Protein AF-A0A2C8YND9-F1 (afdb_monomer)

Foldseek 3Di:
DDQLVVLLVLLVVLLVVLVVLVVVCVPDDWDWQFAWAPPPPTDTDDIDGPSVLSSVLSNLSSVLSNVCSVPVDPVSVLVNQLQSQLVVQLVVCSVVVPRYPVVSVVSSVVSSVVSVVVVVCVVVVNDDPVD

InterPro domains:
  IPR041113 Heliorhodopsin [PF18761] (74-122)

Sequence (131 aa):
MTSRVIPAIAAATLAIEAVVVGVTVANARPLLLPVTVDLDDGITLATVNLGVAAIVLLAFSALCRGVSALWPAQVIRWIEWSQVSAVTVFLIAQLNGIRDLAALVVLYSLTAAARLFLLLHDRSGGRWPFA

Nearest PDB structures (foldseek):
  6uh3-assembly1_B  TM=8.318E-01  e=4.516E-05  Actinomycetes bacterium
  7clj-assembly1_A-2  TM=8.610E-01  e=2.227E-04  Thermoplasmatales archaeon SG8-52-1
  6is6-assembly1_A  TM=8.653E-01  e=2.506E-04  Thermoplasmatales archaeon SG8-52-1

Radius of gyration: 17.83 Å; Cα contacts (8 Å, |Δi|>4): 146; chains: 1; bounding box: 50×25×54 Å

Secondary structure (DSSP, 8-state):
--TTHHHHHHHHHHHHHHHHHHHHHHTSPP-EEEEEE-SSS-EEEEEEEHHHHHHHHHHHHHHHHHHHHHS--HHHHHHHHHHHHHHHHHHHHHHTT--BHHHHHHHHHHHHHHHHHHHHHHHTTT--TT-

Organism: NCBI:txid386302

Structure (mmCIF, N/CA/C/O backbone):
data_AF-A0A2C8YND9-F1
#
_entry.id   AF-A0A2C8YND9-F1
#
loop_
_atom_site.group_PDB
_atom_site.id
_atom_site.type_symbol
_atom_site.label_atom_id
_atom_site.label_alt_id
_atom_site.label_comp_id
_atom_site.label_asym_id
_atom_site.label_entity_id
_atom_site.label_seq_id
_atom_site.pdbx_PDB_ins_code
_atom_site.Cartn_x
_atom_site.Cartn_y
_atom_site.Cartn_z
_atom_site.occupancy
_atom_site.B_iso_or_equiv
_atom_site.auth_seq_id
_atom_site.auth_comp_id
_atom_site.auth_asym_id
_atom_site.auth_atom_id
_atom_site.pdbx_PDB_model_num
ATOM 1 N N . MET A 1 1 ? 16.434 -7.583 -25.634 1.00 46.78 1 MET A N 1
ATOM 2 C CA . MET A 1 1 ? 15.274 -6.679 -25.815 1.00 46.78 1 MET A CA 1
ATOM 3 C C . MET A 1 1 ? 14.446 -6.497 -24.525 1.00 46.78 1 MET A C 1
ATOM 5 O O . MET A 1 1 ? 13.320 -6.032 -24.605 1.00 46.78 1 MET A O 1
ATOM 9 N N . THR A 1 2 ? 14.955 -6.815 -23.321 1.00 56.66 2 THR A N 1
ATOM 10 C CA . THR A 1 2 ? 14.049 -7.360 -22.279 1.00 56.66 2 THR A CA 1
ATOM 11 C C . THR A 1 2 ? 14.147 -6.772 -20.863 1.00 56.66 2 THR A C 1
ATOM 13 O O . THR A 1 2 ? 13.394 -7.213 -20.005 1.00 56.66 2 THR A O 1
ATOM 16 N N . SER A 1 3 ? 14.999 -5.778 -20.570 1.00 68.25 3 SER A N 1
ATOM 17 C CA . SER A 1 3 ? 15.087 -5.236 -19.193 1.00 68.25 3 SER A CA 1
ATOM 18 C C . SER A 1 3 ? 14.040 -4.161 -18.870 1.00 68.25 3 SER A C 1
ATOM 20 O O . SER A 1 3 ? 13.587 -4.076 -17.733 1.00 68.25 3 SER A O 1
ATOM 22 N N . ARG A 1 4 ? 13.622 -3.357 -19.859 1.00 78.50 4 ARG A N 1
ATOM 23 C CA . ARG A 1 4 ? 12.689 -2.227 -19.660 1.00 78.50 4 ARG A CA 1
ATOM 24 C C . ARG A 1 4 ? 11.220 -2.564 -19.929 1.00 78.50 4 ARG A C 1
ATOM 26 O O . ARG A 1 4 ? 10.338 -1.875 -19.436 1.00 78.50 4 ARG A O 1
ATOM 33 N N . VAL A 1 5 ? 10.953 -3.631 -20.683 1.00 87.25 5 VAL A N 1
ATOM 34 C CA . VAL A 1 5 ? 9.586 -4.008 -21.087 1.00 87.25 5 VAL A CA 1
ATOM 35 C C . VAL A 1 5 ? 8.781 -4.538 -19.899 1.00 87.25 5 VAL A C 1
ATOM 37 O O . VAL A 1 5 ? 7.640 -4.139 -19.710 1.00 87.25 5 VAL A O 1
ATOM 40 N N . ILE A 1 6 ? 9.385 -5.376 -19.054 1.00 90.06 6 ILE A N 1
ATOM 41 C CA . ILE A 1 6 ? 8.723 -5.943 -17.869 1.00 90.06 6 ILE A CA 1
ATOM 42 C C . ILE A 1 6 ? 8.236 -4.853 -16.896 1.00 90.06 6 ILE A C 1
ATOM 44 O O . ILE A 1 6 ? 7.051 -4.863 -16.561 1.00 90.06 6 ILE A O 1
ATOM 48 N N . PRO A 1 7 ? 9.076 -3.896 -16.443 1.00 90.19 7 PRO A N 1
ATOM 49 C CA . PRO A 1 7 ? 8.599 -2.835 -15.559 1.00 90.19 7 PRO A CA 1
ATOM 50 C C . PRO A 1 7 ? 7.573 -1.921 -16.242 1.00 90.19 7 PRO A C 1
ATOM 52 O O . PRO A 1 7 ? 6.657 -1.463 -15.569 1.00 90.19 7 PRO A O 1
ATOM 55 N N . ALA A 1 8 ? 7.658 -1.712 -17.561 1.00 91.19 8 ALA A N 1
ATOM 56 C CA . ALA A 1 8 ? 6.659 -0.939 -18.298 1.00 91.19 8 ALA A CA 1
ATOM 57 C C . ALA A 1 8 ? 5.287 -1.635 -18.341 1.00 91.19 8 ALA A C 1
ATOM 59 O O . ALA A 1 8 ? 4.273 -0.995 -18.076 1.00 91.19 8 ALA A O 1
ATOM 60 N N . ILE A 1 9 ? 5.250 -2.945 -18.614 1.00 94.56 9 ILE A N 1
ATOM 61 C CA . ILE A 1 9 ? 4.009 -3.732 -18.581 1.00 94.56 9 ILE A CA 1
ATOM 62 C C . ILE A 1 9 ? 3.421 -3.715 -17.169 1.00 94.56 9 ILE A C 1
ATOM 64 O O . ILE A 1 9 ? 2.243 -3.421 -17.010 1.00 94.56 9 ILE A O 1
ATOM 68 N N . ALA A 1 10 ? 4.240 -3.953 -16.140 1.00 93.81 10 ALA A N 1
ATOM 69 C CA . ALA A 1 10 ? 3.780 -3.908 -14.753 1.00 93.81 10 ALA A CA 1
ATOM 70 C C . ALA A 1 10 ? 3.201 -2.532 -14.380 1.00 93.81 10 ALA A C 1
ATOM 72 O O . ALA A 1 10 ? 2.153 -2.464 -13.745 1.00 93.81 10 ALA A O 1
ATOM 73 N N . ALA A 1 11 ? 3.848 -1.441 -14.807 1.00 94.88 11 ALA A N 1
ATOM 74 C CA . ALA A 1 11 ? 3.349 -0.085 -14.595 1.00 94.88 11 ALA A CA 1
ATOM 75 C C . ALA A 1 11 ? 1.983 0.135 -15.259 1.00 94.88 11 ALA A C 1
ATOM 77 O O . ALA A 1 11 ? 1.076 0.670 -14.627 1.00 94.88 11 ALA A O 1
ATOM 78 N N . ALA A 1 12 ? 1.829 -0.309 -16.510 1.00 96.31 12 ALA A N 1
ATOM 79 C CA . ALA A 1 12 ? 0.574 -0.197 -17.244 1.00 96.31 12 ALA A CA 1
ATOM 80 C C . ALA A 1 12 ? -0.547 -1.007 -16.578 1.00 96.31 12 ALA A C 1
ATOM 82 O O . ALA A 1 12 ? -1.635 -0.477 -16.376 1.00 96.31 12 ALA A O 1
ATOM 83 N N . THR A 1 13 ? -0.277 -2.252 -16.176 1.00 97.75 13 THR A N 1
ATOM 84 C CA . THR A 1 13 ? -1.259 -3.096 -15.482 1.00 97.75 13 THR A CA 1
ATOM 85 C C . THR A 1 13 ? -1.713 -2.462 -14.169 1.00 97.75 13 THR A C 1
ATOM 87 O O . THR A 1 13 ? -2.911 -2.313 -13.957 1.00 97.75 13 THR A O 1
ATOM 90 N N . LEU A 1 14 ? -0.780 -2.008 -13.326 1.00 97.06 14 LEU A N 1
ATOM 91 C CA . LEU A 1 14 ? -1.107 -1.360 -12.050 1.00 97.06 14 LEU A CA 1
ATOM 92 C C . LEU A 1 14 ? -1.887 -0.052 -12.244 1.00 97.06 14 LEU A C 1
ATOM 94 O O . LEU A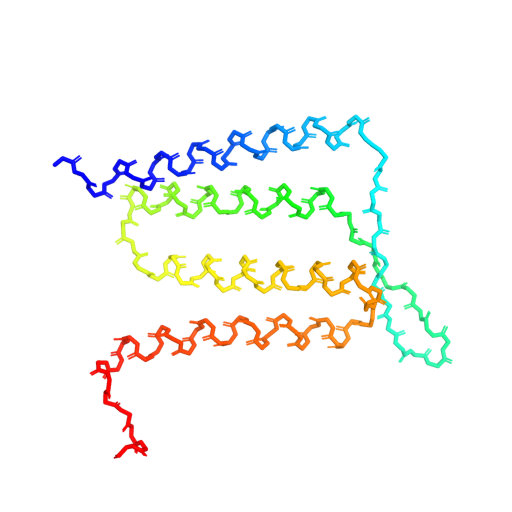 1 14 ? -2.791 0.250 -11.470 1.00 97.06 14 LEU A O 1
ATOM 98 N N . ALA A 1 15 ? -1.569 0.720 -13.288 1.00 96.69 15 ALA A N 1
ATOM 99 C CA . ALA A 1 15 ? -2.324 1.923 -13.629 1.00 96.69 15 ALA A CA 1
ATOM 100 C C . ALA A 1 15 ? -3.760 1.586 -14.064 1.00 96.69 15 ALA A C 1
ATOM 102 O O . ALA A 1 15 ? -4.700 2.259 -13.643 1.00 96.69 15 ALA A O 1
ATOM 103 N N . ILE A 1 16 ? -3.944 0.526 -14.859 1.00 98.06 16 ILE A N 1
ATOM 104 C CA . ILE A 1 16 ? -5.272 0.030 -15.244 1.00 98.06 16 ILE A CA 1
ATOM 105 C C . ILE A 1 16 ? -6.044 -0.430 -14.003 1.00 98.06 16 ILE A C 1
ATOM 107 O O . ILE A 1 16 ? -7.192 -0.029 -13.826 1.00 98.06 16 ILE A O 1
ATOM 111 N N . GLU A 1 17 ? -5.425 -1.205 -13.111 1.00 97.56 17 GLU A N 1
ATOM 112 C CA . GLU A 1 17 ? -6.045 -1.632 -11.851 1.00 97.56 17 GLU A CA 1
ATOM 113 C C . GLU A 1 17 ? -6.440 -0.435 -10.980 1.00 97.56 17 GLU A C 1
ATOM 115 O O . GLU A 1 17 ? -7.556 -0.402 -10.469 1.00 97.56 17 GLU A O 1
ATOM 120 N N . ALA A 1 18 ? -5.585 0.587 -10.863 1.00 97.12 18 ALA A N 1
ATOM 121 C CA . ALA A 1 18 ? -5.902 1.805 -10.117 1.00 97.12 18 ALA A CA 1
ATOM 122 C C . ALA A 1 18 ? -7.147 2.513 -10.676 1.00 97.12 18 ALA A C 1
ATOM 124 O O . ALA A 1 18 ? -7.992 2.971 -9.906 1.00 97.12 18 ALA A O 1
ATOM 125 N N . VAL A 1 19 ? -7.294 2.568 -12.005 1.00 97.25 19 VAL A N 1
ATOM 126 C CA . VAL A 1 19 ? -8.475 3.143 -12.668 1.00 97.25 19 VAL A CA 1
ATOM 127 C C . VAL A 1 19 ? -9.714 2.283 -12.428 1.00 97.25 19 VAL A C 1
ATOM 129 O O . VA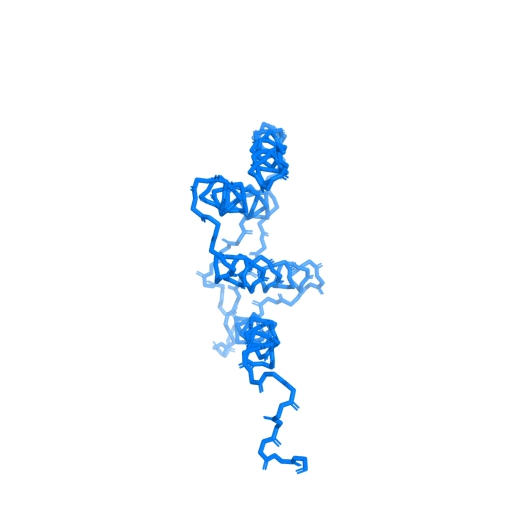L A 1 19 ? -10.752 2.814 -12.041 1.00 97.25 19 VAL A O 1
ATOM 132 N N . VAL A 1 20 ? -9.620 0.963 -12.613 1.00 97.25 20 VAL A N 1
ATOM 133 C CA . VAL A 1 20 ? -10.747 0.037 -12.411 1.00 97.25 20 VAL A CA 1
ATOM 134 C C . VAL A 1 20 ? -11.230 0.075 -10.961 1.00 97.25 20 VAL A C 1
ATOM 136 O O . 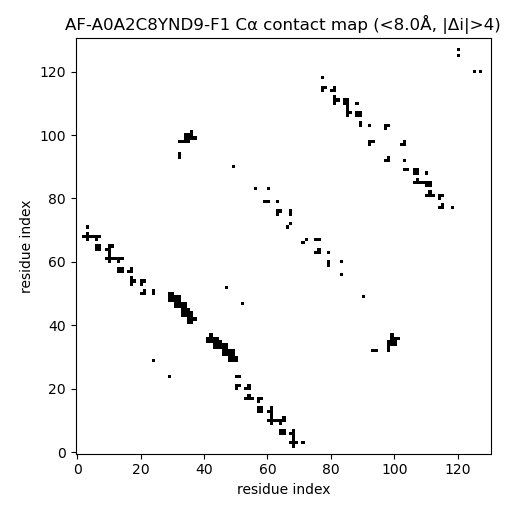VAL A 1 20 ? -12.429 0.217 -10.709 1.00 97.25 20 VAL A O 1
ATOM 139 N N . VAL A 1 21 ? -10.307 0.013 -9.998 1.00 95.44 21 VAL A N 1
ATOM 140 C CA . VAL A 1 21 ? -10.622 0.154 -8.573 1.00 95.44 21 VAL A CA 1
ATOM 141 C C . VAL A 1 21 ? -11.190 1.545 -8.297 1.00 95.44 21 VAL A C 1
ATOM 143 O O . VAL A 1 21 ? -12.191 1.645 -7.599 1.00 95.44 21 VAL A O 1
ATOM 146 N N . GLY A 1 22 ? -10.639 2.603 -8.896 1.00 94.44 22 GLY A N 1
ATOM 147 C CA . GLY A 1 22 ? -11.158 3.969 -8.792 1.00 94.44 22 GLY A CA 1
ATOM 148 C C . GLY A 1 22 ? -12.618 4.100 -9.212 1.00 94.44 22 GLY A C 1
ATOM 149 O O . GLY A 1 22 ? -13.437 4.606 -8.446 1.00 94.44 22 GLY A O 1
ATOM 150 N N . VAL A 1 23 ? -12.968 3.582 -10.391 1.00 96.19 23 VAL A N 1
ATOM 151 C CA . VAL A 1 23 ? -14.352 3.559 -10.889 1.00 96.19 23 VAL A CA 1
ATOM 152 C C . VAL A 1 23 ? -15.247 2.728 -9.970 1.00 96.19 23 VAL A C 1
ATOM 154 O O . VAL A 1 23 ? -16.359 3.145 -9.651 1.00 96.19 23 VAL A O 1
ATOM 157 N N . THR A 1 24 ? -14.764 1.579 -9.501 1.00 94.56 24 THR A N 1
ATOM 158 C CA . THR A 1 24 ? -15.528 0.705 -8.599 1.00 94.56 24 THR A CA 1
ATOM 159 C C . THR A 1 24 ? -15.813 1.399 -7.265 1.00 94.56 24 THR A C 1
ATOM 161 O O . THR A 1 24 ? -16.952 1.421 -6.808 1.00 94.56 24 THR A O 1
ATOM 164 N N . VAL A 1 25 ? -14.798 2.027 -6.667 1.00 93.75 25 VAL A N 1
ATOM 165 C CA . VAL A 1 25 ? -14.898 2.763 -5.399 1.00 93.75 25 VAL A CA 1
ATOM 166 C C . VAL A 1 25 ? -15.809 3.981 -5.536 1.00 93.75 25 VAL A C 1
ATOM 168 O O . VAL A 1 25 ? -16.592 4.240 -4.627 1.00 93.75 25 VAL A O 1
ATOM 171 N N . ALA A 1 26 ? -15.774 4.689 -6.669 1.00 92.38 26 ALA A N 1
ATOM 172 C CA . ALA A 1 26 ? -16.656 5.829 -6.927 1.00 92.38 26 ALA A CA 1
ATOM 173 C C . ALA A 1 26 ? -18.150 5.451 -6.951 1.00 92.38 26 ALA A C 1
ATOM 175 O O . ALA A 1 26 ? -18.998 6.299 -6.686 1.00 92.38 26 ALA A O 1
ATOM 176 N N . ASN A 1 27 ? -18.469 4.186 -7.243 1.00 93.62 27 ASN A N 1
ATOM 177 C CA . ASN A 1 27 ? -19.836 3.660 -7.270 1.00 93.62 27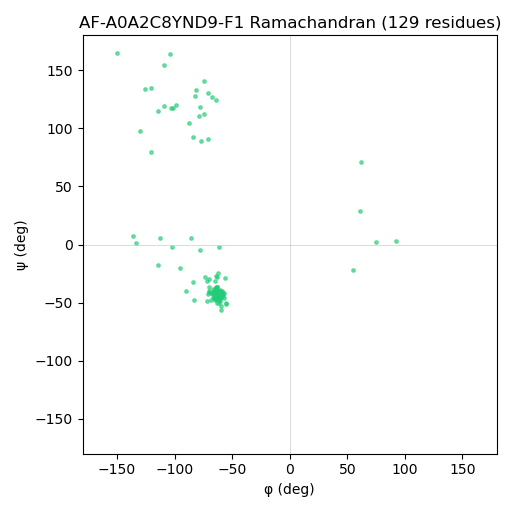 ASN A CA 1
ATOM 178 C C . ASN A 1 27 ? -20.198 2.837 -6.018 1.00 93.62 27 ASN A C 1
ATOM 180 O O . ASN A 1 27 ? -21.328 2.362 -5.896 1.00 93.62 27 ASN A O 1
ATOM 184 N N . ALA A 1 28 ? -19.259 2.647 -5.089 1.00 91.50 28 ALA A N 1
ATOM 185 C CA . ALA A 1 28 ? -19.446 1.843 -3.888 1.00 91.50 28 ALA A CA 1
ATOM 186 C C . ALA A 1 28 ? -19.644 2.713 -2.639 1.00 91.50 28 ALA A C 1
ATOM 188 O O . ALA A 1 28 ? -19.318 3.900 -2.605 1.00 91.50 28 ALA A O 1
ATOM 189 N N . ARG A 1 29 ? -20.153 2.105 -1.560 1.00 92.25 29 ARG A N 1
ATOM 190 C CA . ARG A 1 29 ? -20.171 2.765 -0.248 1.00 92.25 29 ARG A CA 1
ATOM 191 C C . ARG A 1 29 ? -18.742 2.840 0.303 1.00 92.25 29 ARG A C 1
ATOM 193 O O . ARG A 1 29 ? -18.069 1.808 0.333 1.00 92.25 29 ARG A O 1
ATOM 200 N N . PRO A 1 30 ? -18.276 4.013 0.764 1.00 90.50 30 PRO A N 1
ATOM 201 C CA . PRO A 1 30 ? -16.922 4.147 1.278 1.00 90.50 30 PRO A CA 1
ATOM 202 C C . PRO A 1 30 ? -16.762 3.351 2.576 1.00 90.50 30 PRO A C 1
ATOM 204 O O . PRO A 1 30 ? -17.524 3.534 3.526 1.00 90.50 30 PRO A O 1
ATOM 207 N N . 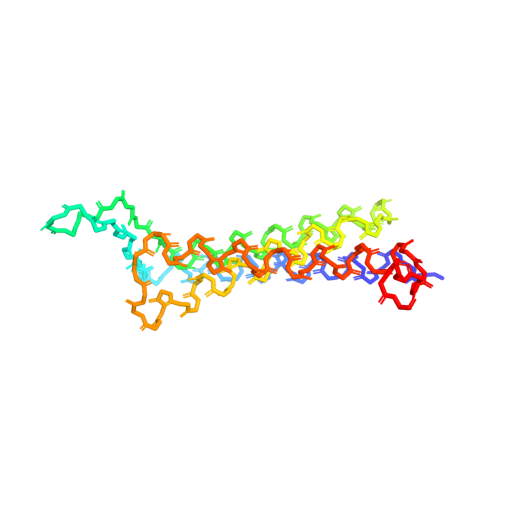LEU A 1 31 ? -15.743 2.490 2.626 1.00 92.19 31 LEU A N 1
ATOM 208 C CA . LEU A 1 31 ? -15.318 1.844 3.864 1.00 92.19 31 LEU A CA 1
ATOM 209 C C . LEU A 1 31 ? -14.311 2.757 4.570 1.00 92.19 31 LEU A C 1
ATOM 211 O O . LEU A 1 31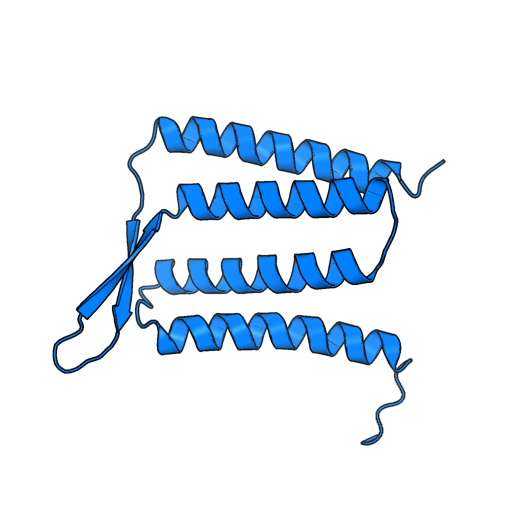 ? -13.160 2.876 4.144 1.00 92.19 31 LEU A O 1
ATOM 215 N N . LEU A 1 32 ? -14.773 3.416 5.628 1.00 93.75 32 LEU A N 1
ATOM 216 C CA . LEU A 1 32 ? -13.968 4.312 6.449 1.00 93.75 32 LEU A CA 1
ATOM 217 C C . LEU A 1 32 ? -13.507 3.571 7.703 1.00 93.75 32 LEU A C 1
ATOM 219 O O . LEU A 1 32 ? -14.326 3.096 8.489 1.00 93.75 32 LEU A O 1
ATOM 223 N N . LEU A 1 33 ? -12.194 3.472 7.876 1.00 91.50 33 LEU A N 1
ATOM 224 C CA . LEU A 1 33 ? -11.559 2.821 9.013 1.00 91.50 33 LEU A CA 1
ATOM 225 C C . LEU A 1 33 ? -11.041 3.907 9.969 1.00 91.50 33 LEU A C 1
ATOM 227 O O . LEU A 1 33 ? -10.232 4.738 9.551 1.00 91.50 33 LEU A O 1
ATOM 231 N N . PRO A 1 34 ? -11.545 3.984 11.212 1.00 91.44 34 PRO A N 1
ATOM 232 C CA . PRO A 1 34 ? -11.116 5.007 12.154 1.00 91.44 34 PRO A CA 1
ATOM 233 C C . PRO A 1 34 ? -9.725 4.692 12.704 1.00 91.44 34 PRO A C 1
ATOM 235 O O . PRO A 1 34 ? -9.418 3.547 13.031 1.00 91.44 34 PRO A O 1
ATOM 238 N N . VAL A 1 35 ? -8.925 5.741 12.859 1.00 90.44 35 VAL A N 1
ATOM 239 C CA . VAL A 1 35 ? -7.645 5.716 13.562 1.00 90.44 35 VAL A CA 1
ATOM 240 C C . VAL A 1 35 ? -7.822 6.482 14.862 1.00 90.44 35 VAL A C 1
ATOM 242 O O . VAL A 1 35 ? -8.168 7.668 14.858 1.00 90.44 35 VAL A O 1
ATOM 245 N N . THR A 1 36 ? -7.612 5.789 15.970 1.00 90.50 36 THR A N 1
ATOM 246 C CA . THR A 1 36 ? -7.810 6.293 17.326 1.00 90.50 36 THR A CA 1
ATOM 247 C C . THR A 1 36 ? -6.474 6.484 18.020 1.00 90.50 36 THR A C 1
ATOM 249 O O . THR A 1 36 ? -5.498 5.810 17.702 1.00 90.50 36 THR A O 1
ATOM 252 N N . VAL A 1 37 ? -6.433 7.384 18.991 1.00 85.62 37 VAL A N 1
ATOM 253 C CA . VAL A 1 37 ? -5.355 7.438 19.976 1.00 85.62 37 VAL A CA 1
ATOM 254 C C . VAL A 1 37 ? -5.960 7.261 21.353 1.00 85.62 37 VAL A C 1
ATOM 256 O O . VAL A 1 37 ? -6.982 7.872 21.674 1.00 85.62 37 VAL A O 1
ATOM 259 N N . ASP A 1 38 ? -5.323 6.410 22.147 1.00 76.31 38 ASP A N 1
ATOM 260 C CA . ASP A 1 38 ? -5.695 6.189 23.535 1.00 76.31 38 ASP A CA 1
ATOM 261 C C . ASP A 1 38 ? -5.198 7.359 24.402 1.00 76.31 38 ASP A C 1
ATOM 263 O O . ASP A 1 38 ? -4.055 7.403 24.854 1.00 76.31 38 ASP A O 1
ATOM 267 N N . LEU A 1 39 ? -6.045 8.380 24.524 1.00 73.38 39 LEU A N 1
ATOM 268 C CA . LEU A 1 39 ? -5.878 9.534 25.408 1.00 73.38 39 LEU A CA 1
ATOM 269 C C . LEU A 1 39 ? -7.077 9.550 26.358 1.00 73.38 39 LEU A C 1
ATOM 271 O O . LEU A 1 39 ? -8.035 10.268 26.084 1.00 73.38 39 LEU A O 1
ATOM 275 N N . ASP A 1 40 ? -7.034 8.704 27.392 1.00 63.53 40 ASP A N 1
ATOM 276 C CA . ASP A 1 40 ? -8.004 8.510 28.495 1.00 63.53 40 ASP A CA 1
ATOM 277 C C . ASP A 1 40 ? -9.482 8.210 28.120 1.00 63.53 40 ASP A C 1
ATOM 279 O O . ASP A 1 40 ? -10.181 7.582 28.909 1.00 63.53 40 ASP A O 1
ATOM 283 N N . ASP A 1 41 ? -9.947 8.559 26.916 1.00 70.31 41 ASP A N 1
ATOM 284 C CA . ASP A 1 41 ? -11.318 8.380 26.403 1.00 70.31 41 ASP A CA 1
ATOM 285 C C . ASP A 1 41 ? -11.360 7.856 24.945 1.00 70.31 41 ASP A C 1
ATOM 287 O O . ASP A 1 41 ? -12.423 7.784 24.325 1.00 70.31 41 ASP A O 1
ATOM 291 N N . GLY A 1 42 ? -10.213 7.478 24.360 1.00 69.12 42 GLY A N 1
ATOM 292 C CA . GLY A 1 42 ? -10.141 6.896 23.010 1.00 69.12 42 GLY A CA 1
ATOM 293 C C . GLY A 1 42 ? -10.636 7.835 21.900 1.00 69.12 42 GLY A C 1
ATOM 294 O O . GLY A 1 42 ? -11.679 7.619 21.279 1.00 69.12 42 GLY A O 1
ATOM 295 N N . ILE A 1 43 ? -9.869 8.884 21.601 1.00 85.25 43 ILE A N 1
ATOM 296 C CA . ILE A 1 43 ? -10.260 9.915 20.630 1.00 85.25 43 ILE A CA 1
ATOM 297 C C . ILE A 1 43 ? -9.967 9.436 19.200 1.00 85.25 43 ILE A C 1
ATOM 299 O O . ILE A 1 43 ? -8.871 8.964 18.895 1.00 85.25 43 ILE A O 1
ATOM 303 N N . THR A 1 44 ? -10.929 9.595 18.283 1.00 87.12 44 THR A N 1
ATOM 304 C CA . THR A 1 44 ? -10.696 9.365 16.844 1.00 87.12 44 THR A CA 1
ATOM 305 C C . THR A 1 44 ? -9.954 10.555 16.244 1.00 87.12 44 THR A C 1
ATOM 307 O O . THR A 1 44 ? -10.481 11.664 16.223 1.00 87.12 44 THR A O 1
ATOM 310 N N . LEU A 1 45 ? -8.746 10.327 15.727 1.00 89.12 45 LEU A N 1
ATOM 311 C CA . LEU A 1 45 ? -7.919 11.369 15.113 1.00 89.12 45 LEU A CA 1
ATOM 312 C C . LEU A 1 45 ? -8.163 11.517 13.614 1.00 89.12 45 LEU A C 1
ATOM 314 O O . LEU A 1 45 ? -8.146 12.624 13.081 1.00 89.12 45 LEU A O 1
ATOM 318 N N . ALA A 1 46 ? 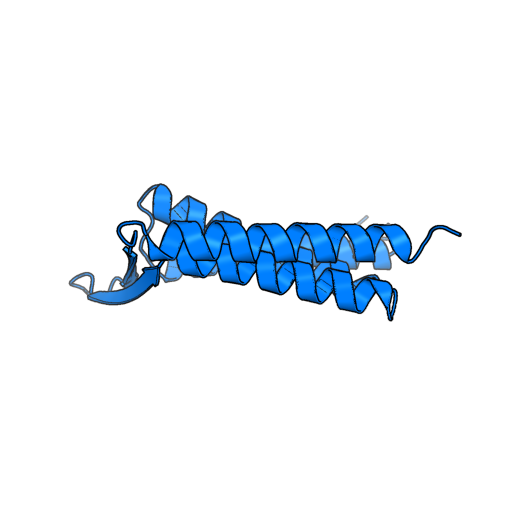-8.333 10.396 12.921 1.00 90.44 46 ALA A N 1
ATOM 319 C CA . ALA A 1 46 ? -8.446 10.371 11.472 1.00 90.44 46 ALA A CA 1
ATOM 320 C C . ALA A 1 46 ? -9.316 9.204 11.012 1.00 90.44 46 ALA A C 1
ATOM 322 O O . ALA A 1 46 ? -9.581 8.260 11.756 1.00 90.44 46 ALA A O 1
ATOM 323 N N . THR A 1 47 ? -9.741 9.257 9.754 1.00 91.88 47 THR A N 1
ATOM 324 C CA . THR A 1 47 ? -10.400 8.136 9.086 1.00 91.88 47 THR A CA 1
ATOM 325 C C . THR A 1 47 ? -9.665 7.812 7.796 1.00 91.88 47 THR A C 1
ATOM 327 O O . THR A 1 47 ? -9.303 8.697 7.022 1.00 91.88 47 THR A O 1
ATOM 330 N N . VAL A 1 48 ? -9.421 6.526 7.571 1.00 93.62 48 VAL A N 1
ATOM 331 C CA . VAL A 1 48 ? -8.777 6.005 6.371 1.00 93.62 48 VAL A CA 1
ATOM 332 C C . VAL A 1 48 ? -9.859 5.447 5.462 1.00 93.62 48 VAL A C 1
ATOM 334 O O . VAL A 1 48 ? -10.548 4.492 5.812 1.00 93.62 48 VAL A O 1
ATOM 337 N N . ASN A 1 49 ? -10.008 6.023 4.272 1.00 95.50 49 ASN A N 1
ATOM 338 C CA . ASN A 1 49 ? -10.848 5.431 3.239 1.00 95.50 49 ASN A CA 1
ATOM 339 C C . ASN A 1 49 ? -10.083 4.281 2.573 1.00 95.50 49 ASN A C 1
ATOM 341 O O . ASN A 1 49 ? -9.107 4.519 1.859 1.00 95.50 49 ASN A O 1
ATOM 345 N N . LEU A 1 50 ? -10.530 3.042 2.799 1.00 93.56 50 LEU A N 1
ATOM 346 C CA . LEU A 1 50 ? -9.842 1.848 2.302 1.00 93.56 50 LEU A CA 1
ATOM 347 C C . LEU A 1 50 ? -9.746 1.828 0.771 1.00 93.56 50 LEU A C 1
ATOM 349 O O . LEU A 1 50 ? -8.709 1.457 0.225 1.00 93.56 50 LEU A O 1
ATOM 353 N N . GLY A 1 51 ? -10.807 2.256 0.081 1.00 92.88 51 GLY A N 1
ATOM 354 C CA . GLY A 1 51 ? -10.831 2.313 -1.379 1.00 92.88 51 GLY A CA 1
ATOM 355 C C . GLY A 1 51 ? -9.791 3.291 -1.917 1.00 92.88 51 GLY A C 1
ATOM 356 O O . GLY A 1 51 ? -9.010 2.946 -2.800 1.00 92.88 51 GLY A O 1
ATOM 357 N N . VAL A 1 52 ? -9.713 4.484 -1.322 1.00 95.00 52 VAL A N 1
ATOM 358 C CA . VAL A 1 52 ? -8.695 5.484 -1.678 1.00 95.00 52 VAL A CA 1
ATOM 359 C C . VAL A 1 52 ? -7.291 4.976 -1.358 1.00 95.00 52 VAL A C 1
ATOM 361 O O . VAL A 1 52 ? -6.397 5.119 -2.186 1.00 95.00 52 VAL A O 1
ATOM 364 N N . ALA A 1 53 ? -7.091 4.330 -0.207 1.00 95.25 53 ALA A N 1
ATOM 365 C CA . ALA A 1 53 ? -5.797 3.761 0.157 1.00 95.25 53 ALA A CA 1
ATOM 366 C C . ALA A 1 53 ? -5.323 2.705 -0.860 1.00 95.25 53 ALA A C 1
ATOM 368 O O . ALA A 1 53 ? -4.166 2.735 -1.277 1.00 95.25 53 ALA A O 1
ATOM 369 N N . ALA A 1 54 ? -6.218 1.824 -1.321 1.00 94.94 54 ALA A N 1
ATOM 370 C CA . ALA A 1 54 ? -5.907 0.843 -2.360 1.00 94.94 54 ALA A CA 1
ATOM 371 C C . ALA A 1 54 ? -5.515 1.511 -3.691 1.00 94.94 54 ALA A C 1
ATOM 373 O O . ALA A 1 54 ? -4.503 1.144 -4.287 1.00 94.94 54 ALA A O 1
ATOM 374 N N . ILE A 1 55 ? -6.262 2.533 -4.126 1.00 96.94 55 ILE A N 1
ATOM 375 C CA . ILE A 1 55 ? -5.954 3.296 -5.350 1.00 96.94 55 ILE A CA 1
ATOM 376 C C . ILE A 1 55 ? -4.578 3.961 -5.240 1.00 96.94 55 ILE A C 1
ATOM 378 O O . ILE A 1 55 ? -3.782 3.880 -6.173 1.00 96.94 55 ILE A O 1
ATOM 382 N N . VAL A 1 56 ? -4.274 4.582 -4.096 1.00 97.06 56 VAL A N 1
ATOM 383 C CA . VAL A 1 56 ? -2.980 5.232 -3.846 1.00 97.06 56 VAL A CA 1
ATOM 384 C C . VAL A 1 56 ? -1.835 4.223 -3.917 1.00 97.06 56 VAL A C 1
ATOM 386 O O . VAL A 1 56 ? -0.813 4.521 -4.531 1.00 97.06 56 VAL A O 1
ATOM 389 N N . LEU A 1 57 ? -1.998 3.020 -3.358 1.00 96.94 57 LEU A N 1
ATOM 390 C CA . LEU A 1 57 ? -0.973 1.975 -3.433 1.00 96.94 57 LEU A CA 1
ATOM 391 C C . LEU A 1 57 ? -0.721 1.486 -4.858 1.00 96.94 57 LEU A C 1
ATOM 393 O O . LEU A 1 57 ? 0.440 1.329 -5.251 1.00 96.94 57 LEU A O 1
ATOM 397 N N . LEU A 1 58 ? -1.782 1.280 -5.639 1.00 97.50 58 LEU A N 1
ATOM 398 C CA . LEU A 1 58 ? -1.672 0.880 -7.042 1.00 97.50 58 LEU A CA 1
ATOM 399 C C . LEU A 1 58 ? -1.012 1.981 -7.876 1.00 97.50 58 LEU A C 1
ATOM 401 O O . LEU A 1 58 ? -0.065 1.710 -8.612 1.00 97.50 58 LEU A O 1
ATOM 405 N N . ALA A 1 59 ? -1.438 3.234 -7.701 1.00 97.25 59 ALA A N 1
ATOM 406 C CA . ALA A 1 59 ? -0.874 4.385 -8.401 1.00 97.25 59 ALA A CA 1
ATOM 407 C C . ALA A 1 59 ? 0.604 4.620 -8.044 1.00 97.25 59 ALA A C 1
ATOM 409 O O . ALA A 1 59 ? 1.428 4.853 -8.929 1.00 97.25 59 ALA A O 1
ATOM 410 N N . PHE A 1 60 ? 0.964 4.511 -6.762 1.00 96.94 60 PHE A N 1
ATOM 411 C CA . PHE A 1 60 ? 2.348 4.622 -6.305 1.00 96.94 60 PHE A CA 1
ATOM 412 C C . PHE A 1 60 ? 3.227 3.513 -6.896 1.00 96.94 60 PHE A C 1
ATOM 414 O O . PHE A 1 60 ? 4.301 3.792 -7.429 1.00 96.94 60 PHE A O 1
ATOM 421 N N . SER A 1 61 ? 2.744 2.269 -6.882 1.00 96.38 61 SER A N 1
ATOM 422 C CA . SER A 1 61 ? 3.460 1.137 -7.480 1.00 96.38 61 SER A CA 1
ATOM 423 C C . SER A 1 61 ? 3.615 1.322 -8.995 1.00 96.38 61 SER A C 1
ATOM 425 O O . SER A 1 61 ? 4.711 1.155 -9.530 1.00 96.38 61 SER A O 1
ATOM 427 N N . ALA A 1 62 ? 2.562 1.763 -9.692 1.00 96.38 62 ALA A N 1
ATOM 428 C CA . ALA A 1 62 ? 2.611 2.075 -11.120 1.00 96.38 62 ALA A CA 1
ATOM 429 C C . ALA A 1 62 ? 3.668 3.146 -11.433 1.00 96.38 62 ALA A C 1
ATOM 431 O O . ALA A 1 62 ? 4.464 2.975 -12.359 1.00 96.38 62 ALA A O 1
ATOM 432 N N . LEU A 1 63 ? 3.736 4.208 -10.623 1.00 95.50 63 LEU A N 1
ATOM 433 C CA . LEU A 1 63 ? 4.746 5.257 -10.746 1.00 95.50 63 LEU A CA 1
ATOM 434 C C . LEU A 1 63 ? 6.161 4.695 -10.550 1.00 95.50 63 LEU A C 1
ATOM 436 O O . LEU A 1 63 ? 7.022 4.902 -11.404 1.00 95.50 63 LEU A O 1
ATOM 440 N N . CYS A 1 64 ? 6.408 3.937 -9.479 1.00 94.44 64 CYS A N 1
ATOM 441 C CA . CYS A 1 64 ? 7.713 3.322 -9.217 1.00 94.44 64 CYS A CA 1
ATOM 442 C C . CYS A 1 64 ? 8.161 2.393 -10.356 1.00 94.44 64 CYS A C 1
ATOM 444 O O . CYS A 1 64 ? 9.335 2.408 -10.750 1.00 94.44 64 CYS A O 1
ATOM 446 N N . ARG A 1 65 ? 7.235 1.615 -10.929 1.00 93.44 65 ARG A N 1
ATOM 447 C CA . ARG A 1 65 ? 7.502 0.724 -12.067 1.00 93.44 65 ARG A CA 1
ATOM 448 C C . ARG A 1 65 ? 7.753 1.504 -13.355 1.00 93.44 65 ARG A C 1
ATOM 450 O O . ARG A 1 65 ? 8.693 1.175 -14.077 1.00 93.44 65 ARG A O 1
ATOM 457 N N . GLY A 1 66 ? 7.002 2.577 -13.593 1.00 92.94 66 GLY A N 1
ATOM 458 C CA . GLY A 1 66 ? 7.202 3.481 -14.725 1.00 92.94 66 GLY A CA 1
ATOM 459 C C . GLY A 1 66 ? 8.567 4.168 -14.675 1.00 92.94 66 GLY A C 1
ATOM 460 O O . GLY A 1 66 ? 9.318 4.129 -15.649 1.00 92.94 66 GLY A O 1
ATOM 461 N N . VAL A 1 67 ? 8.952 4.696 -13.508 1.00 91.44 67 VAL A N 1
ATOM 462 C CA . VAL A 1 67 ? 10.289 5.270 -13.295 1.00 91.44 67 VAL A CA 1
ATOM 463 C C . VAL A 1 67 ? 11.367 4.204 -13.488 1.00 91.44 67 VAL A C 1
ATOM 465 O O . VAL A 1 67 ? 12.352 4.464 -14.170 1.00 91.44 67 VAL A O 1
ATOM 468 N N . SER A 1 68 ? 11.166 2.983 -12.980 1.00 89.81 68 SER A N 1
ATOM 469 C CA . SER A 1 68 ? 12.118 1.873 -13.157 1.00 89.81 68 SER A CA 1
ATOM 470 C C . SER A 1 68 ? 12.288 1.439 -14.621 1.00 89.81 68 SER A C 1
ATOM 472 O O . SER A 1 68 ? 13.348 0.929 -14.988 1.00 89.81 68 SER A O 1
ATOM 474 N N . ALA A 1 69 ? 11.271 1.634 -15.467 1.00 89.38 69 ALA A N 1
ATOM 475 C CA . ALA A 1 69 ? 11.358 1.373 -16.904 1.00 89.38 69 ALA A CA 1
ATOM 476 C C . ALA A 1 69 ? 12.223 2.414 -17.639 1.00 89.38 69 ALA A C 1
ATOM 478 O O . ALA A 1 69 ? 12.888 2.076 -18.621 1.00 89.38 69 ALA A O 1
ATOM 479 N N . LEU A 1 70 ? 12.247 3.659 -17.149 1.00 88.75 70 LEU A N 1
ATOM 480 C CA . LEU A 1 70 ? 13.069 4.752 -17.682 1.00 88.75 70 LEU A CA 1
ATOM 481 C C . LEU A 1 70 ? 14.500 4.703 -17.125 1.00 88.75 70 LEU A C 1
ATOM 483 O O . LEU A 1 70 ? 15.472 4.743 -17.883 1.00 88.75 70 LEU A O 1
ATOM 487 N N . TRP A 1 71 ? 14.613 4.546 -15.806 1.00 87.69 71 TRP A N 1
ATOM 488 C CA . TRP A 1 71 ? 15.854 4.503 -15.040 1.00 87.69 71 TRP A CA 1
ATOM 489 C C . TRP A 1 71 ? 15.868 3.280 -14.116 1.00 87.69 71 TRP A C 1
ATOM 491 O O . TRP A 1 71 ? 15.309 3.322 -13.017 1.00 87.69 71 TRP A O 1
ATOM 501 N N . PRO A 1 72 ? 16.514 2.175 -14.531 1.00 80.38 72 PRO A N 1
ATOM 502 C CA . PRO A 1 72 ? 16.548 0.949 -13.746 1.00 80.38 72 PRO A CA 1
ATOM 503 C C . PRO A 1 72 ? 17.438 1.126 -12.507 1.00 80.38 72 PRO A C 1
ATOM 505 O O . PRO A 1 72 ? 18.641 0.878 -12.544 1.00 80.38 72 PRO A O 1
ATOM 508 N N . ALA A 1 73 ? 16.833 1.549 -11.397 1.00 81.75 73 ALA A N 1
ATOM 509 C CA . ALA A 1 73 ? 17.493 1.706 -10.108 1.00 81.75 73 ALA A CA 1
ATOM 510 C C . ALA A 1 73 ? 16.915 0.716 -9.088 1.00 81.75 73 ALA A C 1
ATOM 512 O O . ALA A 1 73 ? 15.765 0.825 -8.664 1.00 81.75 73 ALA A O 1
ATOM 513 N N . GLN A 1 74 ? 17.741 -0.231 -8.633 1.00 83.62 74 GLN A N 1
ATOM 514 C CA . GLN A 1 74 ? 17.359 -1.242 -7.635 1.00 83.62 74 GLN A CA 1
ATOM 515 C C . GLN A 1 74 ? 16.824 -0.625 -6.336 1.00 83.62 74 GLN A C 1
ATOM 517 O O . GLN A 1 74 ? 15.964 -1.210 -5.686 1.00 83.62 74 GLN A O 1
ATOM 522 N N . VAL A 1 75 ? 17.278 0.580 -5.986 1.00 86.12 75 VAL A N 1
ATOM 523 C CA . VAL A 1 75 ? 16.814 1.322 -4.806 1.00 86.12 75 VAL A CA 1
ATOM 524 C C . VAL A 1 75 ? 15.325 1.662 -4.884 1.00 86.12 75 VAL A C 1
ATOM 526 O O . VAL A 1 75 ? 14.631 1.506 -3.885 1.00 86.12 75 VAL A O 1
ATOM 529 N N . ILE A 1 76 ? 14.814 2.050 -6.059 1.00 87.94 76 ILE A N 1
ATOM 530 C CA . ILE A 1 76 ? 13.393 2.399 -6.243 1.00 87.94 76 ILE A CA 1
ATOM 531 C C . ILE A 1 76 ? 12.509 1.204 -5.892 1.00 87.94 76 ILE A C 1
ATOM 533 O O . ILE A 1 76 ? 11.515 1.355 -5.193 1.00 87.94 76 ILE A O 1
ATOM 537 N N . ARG A 1 77 ? 12.924 0.000 -6.297 1.00 89.50 77 ARG A N 1
ATOM 538 C CA . ARG A 1 77 ? 12.214 -1.245 -5.992 1.00 89.50 77 ARG A CA 1
ATOM 539 C C . ARG A 1 77 ? 12.149 -1.530 -4.489 1.00 89.50 77 ARG A C 1
ATOM 541 O O . ARG A 1 77 ? 11.118 -1.973 -4.000 1.00 89.50 77 ARG A O 1
ATOM 548 N N . TRP A 1 78 ? 13.231 -1.272 -3.755 1.00 92.31 78 TRP A N 1
ATOM 549 C CA . TRP A 1 78 ? 13.257 -1.450 -2.300 1.00 92.31 78 TRP A CA 1
ATOM 550 C C . TRP A 1 78 ? 12.411 -0.412 -1.560 1.00 92.31 78 TRP A C 1
ATOM 552 O O . TRP A 1 78 ? 11.757 -0.758 -0.578 1.00 92.31 78 TRP A O 1
ATOM 562 N N . ILE A 1 79 ? 12.391 0.833 -2.045 1.00 91.06 79 ILE A N 1
ATOM 563 C CA . ILE A 1 79 ? 11.497 1.880 -1.533 1.00 91.06 79 ILE A CA 1
ATOM 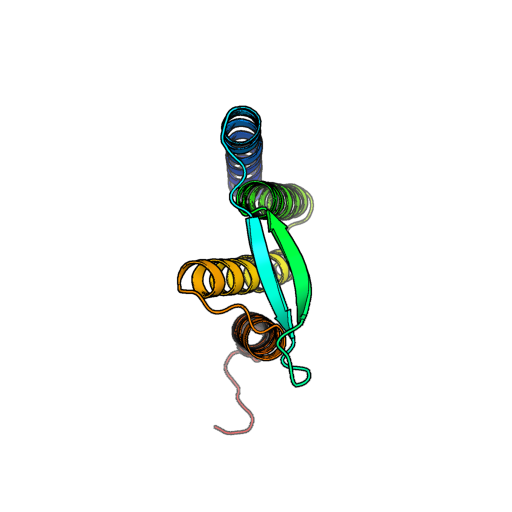564 C C . ILE A 1 79 ? 10.041 1.479 -1.777 1.00 91.06 79 ILE A C 1
ATOM 566 O O . ILE A 1 79 ? 9.249 1.462 -0.843 1.00 91.06 79 ILE A O 1
ATOM 570 N N . GLU A 1 80 ? 9.700 1.092 -3.005 1.00 94.19 80 GLU A N 1
ATOM 571 C CA . GLU A 1 80 ? 8.349 0.656 -3.357 1.00 94.19 80 GLU A CA 1
ATOM 572 C C . GLU A 1 80 ? 7.892 -0.496 -2.455 1.00 94.19 80 GLU A C 1
ATOM 574 O O . GLU A 1 80 ? 6.851 -0.409 -1.809 1.00 94.19 80 GLU A O 1
ATOM 579 N N . TRP A 1 81 ? 8.703 -1.550 -2.333 1.00 94.38 81 TRP A N 1
ATOM 580 C CA . TRP A 1 81 ? 8.364 -2.702 -1.501 1.00 94.38 81 TRP A CA 1
ATOM 581 C C . TRP A 1 81 ? 8.237 -2.363 -0.019 1.00 94.38 81 TRP A C 1
ATOM 583 O O . TRP A 1 81 ? 7.365 -2.933 0.639 1.00 94.38 81 TRP A O 1
ATOM 593 N N . SER A 1 82 ? 9.065 -1.464 0.522 1.00 96.06 82 SER A N 1
ATOM 594 C CA . SER A 1 82 ? 8.963 -1.080 1.933 1.00 96.06 82 SER A CA 1
ATOM 595 C C . SER A 1 82 ? 7.658 -0.342 2.216 1.00 96.06 82 SER A C 1
ATOM 597 O O . SER A 1 82 ? 6.959 -0.717 3.152 1.00 96.06 82 SER A O 1
ATOM 599 N N . GLN A 1 83 ? 7.281 0.626 1.375 1.00 96.38 83 GLN A N 1
ATOM 600 C CA . GLN A 1 83 ? 6.059 1.404 1.586 1.00 96.38 83 GLN A CA 1
ATOM 601 C C . GLN A 1 83 ? 4.809 0.560 1.309 1.00 96.38 83 GLN A C 1
ATOM 603 O O . GLN A 1 83 ? 3.919 0.484 2.150 1.00 96.38 83 GLN A O 1
ATOM 608 N N . VAL A 1 84 ? 4.754 -0.145 0.173 1.00 96.56 84 VAL A N 1
ATOM 609 C CA . VAL A 1 84 ? 3.566 -0.922 -0.221 1.00 96.56 84 VAL A CA 1
ATOM 610 C C . VAL A 1 84 ? 3.273 -2.040 0.776 1.00 96.56 84 VAL A C 1
ATOM 612 O O . VAL A 1 84 ? 2.121 -2.213 1.174 1.00 96.56 84 VAL A O 1
ATOM 615 N N . SER A 1 85 ? 4.293 -2.778 1.231 1.00 95.94 85 SER A N 1
ATOM 616 C CA . SER A 1 85 ? 4.066 -3.843 2.217 1.00 95.94 85 SER A CA 1
ATOM 617 C C . SER A 1 85 ? 3.665 -3.289 3.584 1.00 95.94 85 SER A C 1
ATOM 619 O O . SER A 1 85 ? 2.729 -3.812 4.184 1.00 95.94 85 SER A O 1
ATOM 621 N N . ALA A 1 86 ? 4.296 -2.206 4.045 1.00 95.94 86 ALA A N 1
ATOM 622 C CA . ALA A 1 86 ? 3.968 -1.590 5.324 1.00 95.94 86 ALA A CA 1
ATOM 623 C C . ALA A 1 86 ? 2.538 -1.031 5.363 1.00 95.94 86 ALA A C 1
ATOM 625 O O . ALA A 1 86 ? 1.801 -1.318 6.306 1.00 95.94 86 ALA A O 1
ATOM 626 N N . VAL A 1 87 ? 2.104 -0.307 4.323 1.00 96.44 87 VAL A N 1
ATOM 627 C CA . VAL A 1 87 ? 0.713 0.170 4.237 1.00 96.44 87 VAL A CA 1
ATOM 628 C C . VAL A 1 87 ? -0.257 -1.006 4.111 1.00 96.44 87 VAL A C 1
ATOM 630 O O . VAL A 1 87 ? -1.310 -0.994 4.735 1.00 96.44 87 VAL A O 1
ATOM 633 N N . THR A 1 88 ? 0.085 -2.053 3.356 1.00 96.94 88 THR A N 1
ATOM 634 C CA . THR A 1 88 ? -0.785 -3.235 3.233 1.00 96.94 88 THR A CA 1
ATOM 635 C C . THR A 1 88 ? -1.014 -3.901 4.592 1.00 96.94 88 THR A C 1
ATOM 637 O O . THR A 1 88 ? -2.158 -4.161 4.956 1.00 96.94 88 THR A O 1
ATOM 640 N N . VAL A 1 89 ? 0.045 -4.116 5.383 1.00 96.94 89 VAL A N 1
ATOM 641 C CA . VAL A 1 89 ? -0.069 -4.660 6.750 1.00 96.94 89 VAL A CA 1
ATOM 642 C C . VAL A 1 89 ? -0.884 -3.727 7.648 1.00 96.94 89 VAL A C 1
ATOM 644 O O . VAL A 1 89 ? -1.755 -4.195 8.377 1.00 96.94 89 VAL A O 1
ATOM 647 N N . PHE A 1 90 ? -0.667 -2.414 7.551 1.00 96.06 90 PHE A N 1
ATOM 648 C CA . PHE A 1 90 ? -1.442 -1.398 8.269 1.00 96.06 90 PHE A CA 1
ATOM 649 C C . PHE A 1 90 ? -2.948 -1.464 7.946 1.00 96.06 90 PHE A C 1
ATOM 651 O O . PHE A 1 90 ? -3.782 -1.393 8.848 1.00 96.06 90 PHE A O 1
ATOM 658 N N . LEU A 1 91 ? -3.327 -1.642 6.676 1.00 95.88 91 LEU A N 1
ATOM 659 C CA . LEU A 1 91 ? -4.732 -1.777 6.268 1.00 95.88 91 LEU A CA 1
ATOM 660 C C . LEU A 1 91 ? -5.335 -3.111 6.724 1.00 95.88 91 LEU A C 1
ATOM 662 O O . LEU A 1 91 ? -6.465 -3.136 7.209 1.00 95.88 91 LEU A O 1
ATOM 666 N N . ILE A 1 92 ? -4.582 -4.210 6.620 1.00 96.75 92 ILE A N 1
ATOM 667 C CA . ILE A 1 92 ? -5.013 -5.525 7.117 1.00 96.75 92 ILE A CA 1
ATOM 668 C C . ILE A 1 92 ? -5.244 -5.470 8.633 1.00 96.75 92 ILE A C 1
ATOM 670 O O . ILE A 1 92 ? -6.247 -5.993 9.114 1.00 96.75 92 ILE A O 1
ATOM 674 N N . ALA A 1 93 ? -4.369 -4.808 9.390 1.00 95.81 93 ALA A N 1
ATOM 675 C CA . ALA A 1 93 ? -4.533 -4.631 10.830 1.00 95.81 93 ALA A CA 1
ATOM 676 C C . ALA A 1 93 ? -5.835 -3.884 11.169 1.00 95.81 93 ALA A C 1
ATOM 678 O O . ALA A 1 93 ? -6.603 -4.342 12.017 1.00 95.81 93 ALA A O 1
ATOM 679 N N . GLN A 1 94 ? -6.140 -2.800 10.448 1.00 94.69 94 GLN A N 1
ATOM 680 C CA . GLN A 1 94 ? -7.403 -2.075 10.621 1.00 94.69 94 GLN A CA 1
ATOM 681 C C . GLN A 1 94 ? -8.634 -2.910 10.264 1.00 94.69 94 GLN A C 1
ATOM 683 O O . GLN A 1 94 ? -9.642 -2.840 10.967 1.00 94.69 94 GLN A O 1
ATOM 688 N N . LEU A 1 95 ? -8.555 -3.743 9.222 1.00 94.69 95 LEU A N 1
ATOM 689 C CA . LEU A 1 95 ? -9.623 -4.688 8.879 1.00 94.69 95 LEU A CA 1
ATOM 690 C C . LEU A 1 95 ? -9.865 -5.733 9.979 1.00 94.69 95 LEU A C 1
ATOM 692 O O . LEU A 1 95 ? -10.991 -6.193 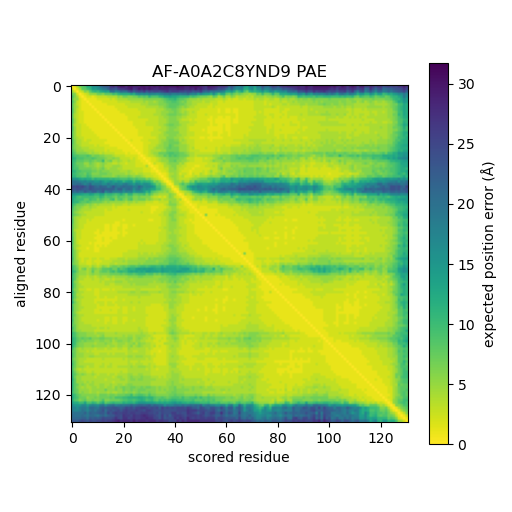10.140 1.00 94.69 95 LEU A O 1
ATOM 696 N N . ASN A 1 96 ? -8.838 -6.061 10.767 1.00 95.44 96 ASN A N 1
ATOM 697 C CA . ASN A 1 96 ? -8.942 -6.928 11.944 1.00 95.44 96 ASN A CA 1
ATOM 698 C C . ASN A 1 96 ? -9.349 -6.171 13.225 1.00 95.44 96 ASN A C 1
ATOM 700 O O . ASN A 1 96 ? -9.386 -6.758 14.303 1.00 95.44 96 ASN A O 1
ATOM 704 N N . GLY A 1 97 ? -9.670 -4.878 13.126 1.00 92.19 97 GLY A N 1
ATOM 705 C CA . GLY A 1 97 ? -10.158 -4.069 14.243 1.00 92.19 97 GLY A CA 1
ATOM 706 C C . GLY A 1 97 ? -9.082 -3.321 15.033 1.00 92.19 97 GLY A C 1
ATOM 707 O O . GLY A 1 97 ? -9.430 -2.634 15.992 1.00 92.19 97 GLY A O 1
ATOM 708 N N . ILE A 1 98 ? -7.805 -3.384 14.634 1.00 93.12 98 ILE A N 1
ATOM 709 C CA . ILE A 1 98 ? -6.743 -2.579 15.258 1.00 93.12 98 ILE A CA 1
ATOM 710 C C . ILE A 1 98 ? -6.884 -1.132 14.784 1.00 93.12 98 ILE A C 1
ATOM 712 O O . ILE A 1 98 ? -6.670 -0.832 13.612 1.00 93.12 98 ILE A O 1
ATOM 716 N N . ARG A 1 99 ? -7.242 -0.231 15.699 1.00 92.88 99 ARG A N 1
ATOM 717 C CA . ARG A 1 99 ? -7.488 1.192 15.399 1.00 92.88 99 ARG A CA 1
ATOM 718 C C . ARG A 1 99 ? -6.485 2.131 16.056 1.00 92.88 99 ARG A C 1
ATOM 720 O O . ARG A 1 99 ? -6.370 3.273 15.626 1.00 92.88 99 ARG A O 1
ATOM 727 N N . ASP A 1 100 ? -5.764 1.652 17.066 1.00 91.94 100 ASP A N 1
ATOM 728 C CA . ASP A 1 100 ? -4.785 2.447 17.799 1.00 91.94 100 ASP A CA 1
ATOM 729 C C . ASP A 1 100 ? -3.615 2.880 16.900 1.00 91.94 100 ASP A C 1
ATOM 731 O O . ASP A 1 100 ? -2.939 2.053 16.280 1.00 91.94 100 ASP A O 1
ATOM 735 N N . LEU A 1 101 ? -3.371 4.189 16.833 1.00 92.25 101 LEU A N 1
ATOM 736 C CA . LEU A 1 101 ? -2.332 4.786 16.002 1.00 92.25 101 LEU A CA 1
ATOM 737 C C . LEU A 1 101 ? -0.944 4.275 16.387 1.00 92.25 101 LEU A C 1
ATOM 739 O O . LEU A 1 101 ? -0.139 4.023 15.492 1.00 92.25 101 LEU A O 1
ATOM 743 N N . ALA A 1 102 ? -0.649 4.122 17.681 1.00 92.56 102 ALA A N 1
ATOM 744 C CA . ALA A 1 102 ? 0.672 3.686 18.117 1.00 92.56 102 ALA A CA 1
ATOM 745 C C . ALA A 1 102 ? 0.952 2.257 17.630 1.00 92.56 102 ALA A C 1
ATOM 747 O O . ALA A 1 102 ? 1.980 2.017 16.991 1.00 92.56 102 ALA A O 1
ATOM 748 N N . ALA A 1 103 ? 0.002 1.339 17.815 1.00 93.44 103 ALA A N 1
ATOM 749 C CA . ALA A 1 103 ? 0.079 -0.019 17.283 1.00 93.44 103 ALA A CA 1
ATOM 750 C C . ALA A 1 103 ? 0.247 -0.029 15.755 1.00 93.44 103 ALA A C 1
ATOM 752 O O . ALA A 1 103 ? 1.111 -0.726 15.216 1.00 93.44 103 ALA A O 1
ATOM 753 N N . LEU A 1 104 ? -0.540 0.778 15.045 1.00 94.31 104 LEU A N 1
ATOM 754 C CA . LEU A 1 104 ? -0.501 0.851 13.589 1.00 94.31 104 LEU A CA 1
ATOM 755 C C . LEU A 1 104 ? 0.825 1.425 13.048 1.00 94.31 104 LEU A C 1
ATOM 757 O O . LEU A 1 104 ? 1.375 0.896 12.080 1.00 94.31 104 LEU A O 1
ATOM 761 N N . VAL A 1 105 ? 1.375 2.466 13.680 1.00 94.88 105 VAL A N 1
ATOM 762 C CA . VAL A 1 105 ? 2.678 3.061 13.325 1.00 94.88 105 VAL A CA 1
ATOM 763 C C . VAL A 1 105 ? 3.821 2.084 13.602 1.00 94.88 105 VAL A C 1
ATOM 765 O O . VAL A 1 105 ? 4.755 1.974 12.801 1.00 94.88 105 VAL A O 1
ATOM 768 N N . VAL A 1 106 ? 3.749 1.327 14.698 1.00 96.25 106 VAL A N 1
ATOM 769 C CA . VAL A 1 106 ? 4.724 0.271 15.000 1.00 96.25 106 VAL A CA 1
ATOM 770 C C . VAL A 1 106 ? 4.677 -0.831 13.939 1.00 96.25 106 VAL A C 1
ATOM 772 O O . VAL A 1 106 ? 5.719 -1.192 13.395 1.00 96.25 106 VAL A O 1
ATOM 775 N N . LEU A 1 107 ? 3.490 -1.318 13.563 1.00 96.62 107 LEU A N 1
ATOM 776 C CA . LEU A 1 107 ? 3.347 -2.327 12.504 1.00 96.62 107 LEU A CA 1
ATOM 777 C C . LEU A 1 107 ? 3.891 -1.835 11.159 1.00 96.62 107 LEU A C 1
ATOM 779 O O . LEU A 1 107 ? 4.600 -2.569 10.460 1.00 96.62 107 LEU A O 1
ATOM 783 N N . TYR A 1 108 ? 3.594 -0.581 10.814 1.00 96.62 108 TYR A N 1
ATOM 784 C CA . TYR A 1 108 ? 4.105 0.061 9.611 1.00 96.62 108 TYR A CA 1
ATOM 785 C C . TYR A 1 108 ? 5.637 0.112 9.611 1.00 96.62 108 TYR A C 1
ATOM 787 O O . TYR A 1 108 ? 6.291 -0.399 8.699 1.00 96.62 108 TYR A O 1
ATOM 795 N N . SER A 1 109 ? 6.216 0.707 10.656 1.00 97.06 109 SER A N 1
ATOM 796 C CA . SER A 1 109 ? 7.659 0.924 10.761 1.00 97.06 109 SER A CA 1
ATOM 797 C C . SER A 1 109 ? 8.436 -0.388 10.804 1.00 97.06 109 SER A C 1
ATOM 799 O O . SER A 1 109 ? 9.438 -0.511 10.103 1.00 97.06 109 SER A O 1
ATOM 801 N N . LEU A 1 110 ? 7.948 -1.396 11.531 1.00 97.00 110 LEU A N 1
ATOM 802 C CA . LEU A 1 110 ? 8.580 -2.711 11.607 1.00 97.00 110 LEU A CA 1
ATOM 803 C C . LEU A 1 110 ? 8.589 -3.415 10.243 1.00 97.00 110 LEU A C 1
ATOM 805 O O . LEU A 1 110 ? 9.615 -3.953 9.825 1.00 97.00 110 LEU A O 1
ATOM 809 N N . THR A 1 111 ? 7.474 -3.357 9.510 1.00 96.25 111 THR A N 1
ATOM 810 C CA . THR A 1 111 ? 7.368 -3.956 8.170 1.00 96.25 111 THR A CA 1
ATOM 811 C C . THR A 1 111 ? 8.286 -3.249 7.170 1.00 96.25 111 THR A C 1
ATOM 813 O O . THR A 1 111 ? 9.005 -3.900 6.404 1.00 96.25 111 THR A O 1
ATOM 816 N N . ALA A 1 112 ? 8.320 -1.914 7.200 1.00 95.69 112 ALA A N 1
ATOM 817 C CA . ALA A 1 112 ? 9.207 -1.125 6.353 1.00 95.69 112 ALA A CA 1
ATOM 818 C C . ALA A 1 112 ? 10.689 -1.389 6.681 1.00 95.69 112 ALA A C 1
ATOM 820 O O . ALA A 1 112 ? 11.495 -1.609 5.772 1.00 95.69 112 ALA A O 1
ATOM 821 N N . ALA A 1 113 ? 11.041 -1.430 7.969 1.00 93.69 113 ALA A N 1
ATOM 822 C CA . ALA A 1 113 ? 12.393 -1.704 8.444 1.00 93.69 113 ALA A CA 1
ATOM 823 C C . ALA A 1 113 ? 12.865 -3.102 8.035 1.00 93.69 113 ALA A C 1
ATOM 825 O O . ALA A 1 113 ? 13.981 -3.236 7.538 1.00 93.69 113 ALA A O 1
ATOM 826 N N . ALA A 1 114 ? 12.011 -4.125 8.143 1.00 94.62 114 ALA A N 1
ATOM 827 C CA . ALA A 1 114 ? 12.337 -5.480 7.702 1.00 94.62 114 ALA A CA 1
ATOM 828 C C . ALA A 1 114 ? 12.738 -5.519 6.216 1.00 94.62 114 ALA A C 1
ATOM 830 O O . ALA A 1 114 ? 13.721 -6.160 5.844 1.00 94.62 114 ALA A O 1
ATOM 831 N N . ARG A 1 115 ? 12.034 -4.774 5.352 1.00 93.06 115 ARG A N 1
ATOM 832 C CA . ARG A 1 115 ? 12.381 -4.669 3.924 1.00 93.06 115 ARG A CA 1
ATOM 833 C C . ARG A 1 115 ? 13.700 -3.937 3.692 1.00 93.06 115 ARG A C 1
ATOM 835 O O . ARG A 1 115 ? 14.493 -4.372 2.861 1.00 93.06 115 ARG A O 1
ATOM 842 N N . LEU A 1 116 ? 13.952 -2.849 4.415 1.00 90.81 116 LEU A N 1
ATOM 843 C CA . LEU A 1 116 ? 15.205 -2.100 4.295 1.00 90.81 116 LEU A CA 1
ATOM 844 C C . LEU A 1 116 ? 16.403 -2.870 4.868 1.00 90.81 116 LEU A C 1
ATOM 846 O O . LEU A 1 116 ? 17.510 -2.750 4.350 1.00 90.81 116 LEU A O 1
ATOM 850 N N . PHE A 1 117 ? 16.188 -3.715 5.873 1.00 91.19 117 PHE A N 1
ATOM 851 C CA . PHE A 1 117 ? 17.219 -4.607 6.393 1.00 91.19 117 PHE A CA 1
ATOM 852 C C . PHE A 1 117 ? 17.678 -5.617 5.335 1.00 91.19 117 PHE A C 1
ATOM 854 O O . PHE A 1 117 ? 18.876 -5.840 5.173 1.00 91.19 117 PHE A O 1
ATOM 861 N N . LEU A 1 118 ? 16.749 -6.160 4.540 1.00 89.12 118 LEU A N 1
ATOM 862 C CA . LEU A 1 118 ? 17.094 -7.027 3.407 1.00 89.12 118 LEU A CA 1
ATOM 863 C C . LEU A 1 118 ? 17.898 -6.289 2.327 1.00 89.12 118 LEU A C 1
ATOM 865 O O . LEU A 1 118 ? 18.825 -6.864 1.766 1.00 89.12 118 LEU A O 1
ATOM 869 N N . LEU A 1 119 ? 17.601 -5.010 2.072 1.00 89.69 119 LEU A N 1
ATOM 870 C CA . LEU A 1 119 ? 18.432 -4.173 1.200 1.00 89.69 119 LEU A CA 1
ATOM 871 C C . LEU A 1 119 ? 19.860 -4.031 1.751 1.00 89.69 119 LEU A C 1
ATOM 873 O O . LEU A 1 119 ? 20.820 -4.127 0.989 1.00 89.69 119 LEU A O 1
ATOM 877 N N . LEU A 1 120 ? 20.015 -3.785 3.056 1.00 88.81 120 LEU A N 1
ATOM 878 C CA . LEU A 1 120 ? 21.339 -3.689 3.682 1.00 88.81 120 LEU A CA 1
ATOM 879 C C . LEU A 1 120 ? 22.103 -5.011 3.587 1.00 88.81 120 LEU A C 1
ATOM 881 O O . LEU A 1 120 ? 23.294 -4.997 3.291 1.00 88.81 120 LEU A O 1
ATOM 885 N N . HIS A 1 121 ? 21.412 -6.134 3.777 1.00 86.25 121 HIS A N 1
ATOM 886 C CA . HIS A 1 121 ? 21.990 -7.466 3.636 1.00 86.25 121 HIS A CA 1
ATOM 887 C C . HIS A 1 121 ? 22.471 -7.756 2.204 1.00 86.25 121 HIS A C 1
ATOM 889 O O . HIS A 1 121 ? 23.586 -8.235 2.008 1.00 86.25 121 HIS A O 1
ATOM 895 N N . ASP A 1 122 ? 21.665 -7.407 1.199 1.00 85.00 122 ASP A N 1
ATOM 896 C CA . ASP A 1 122 ? 22.031 -7.526 -0.219 1.00 85.00 122 ASP A CA 1
ATOM 897 C C . ASP A 1 122 ? 23.273 -6.673 -0.541 1.00 85.00 122 ASP A C 1
ATOM 899 O O . ASP A 1 122 ? 24.199 -7.113 -1.222 1.00 85.00 122 ASP A O 1
ATOM 903 N N . ARG A 1 123 ? 23.360 -5.467 0.038 1.00 85.25 123 ARG A N 1
ATOM 904 C CA . ARG A 1 123 ? 24.526 -4.586 -0.131 1.00 85.25 123 ARG A CA 1
ATOM 905 C C . ARG A 1 123 ? 25.771 -5.014 0.637 1.00 85.25 123 ARG A C 1
ATOM 907 O O . ARG A 1 123 ? 26.867 -4.676 0.199 1.00 85.25 123 ARG A O 1
ATOM 914 N N . SER A 1 124 ? 25.638 -5.719 1.759 1.00 84.50 124 SER A N 1
ATOM 915 C CA . SER A 1 124 ? 26.792 -6.215 2.517 1.00 84.50 124 SER A CA 1
ATOM 916 C C . SER A 1 124 ? 27.418 -7.468 1.895 1.00 84.50 124 SER A C 1
ATOM 918 O O . SER A 1 124 ? 28.452 -7.939 2.374 1.00 84.50 124 SER A O 1
ATOM 920 N N . GLY A 1 125 ? 26.824 -8.018 0.826 1.00 75.50 125 GLY A N 1
ATOM 921 C CA . GLY A 1 125 ? 27.326 -9.216 0.151 1.00 75.50 125 GLY A CA 1
ATOM 922 C C . GLY A 1 125 ? 27.359 -10.439 1.071 1.00 75.50 125 GLY A C 1
ATOM 923 O O . GLY A 1 125 ? 28.239 -11.285 0.934 1.00 75.50 125 GLY A O 1
ATOM 924 N N . GLY A 1 126 ? 26.461 -10.494 2.062 1.00 68.56 126 GLY A N 1
ATOM 925 C CA . GLY A 1 126 ? 26.400 -11.573 3.050 1.00 68.56 126 GLY A CA 1
ATOM 926 C C . GLY A 1 126 ? 27.483 -11.535 4.138 1.00 68.56 126 GLY A C 1
ATOM 927 O O . GLY A 1 126 ? 27.489 -12.407 5.003 1.00 68.56 126 GLY A O 1
ATOM 928 N N . ARG A 1 127 ? 28.378 -10.536 4.156 1.00 64.69 127 ARG A N 1
ATOM 929 C CA . ARG A 1 127 ? 29.347 -10.349 5.248 1.00 64.69 127 ARG A CA 1
ATOM 930 C C . ARG A 1 127 ? 28.688 -9.584 6.391 1.00 64.69 127 ARG A C 1
ATOM 932 O O . ARG A 1 127 ? 28.667 -8.354 6.395 1.00 64.69 127 ARG A O 1
ATOM 939 N N . TRP A 1 128 ? 28.124 -10.310 7.353 1.00 64.88 128 TRP A N 1
ATOM 940 C CA . TRP A 1 128 ? 27.652 -9.710 8.599 1.00 64.88 128 TRP A CA 1
ATOM 941 C C . TRP A 1 128 ? 28.822 -9.540 9.580 1.00 64.88 128 TRP A C 1
ATOM 943 O O . TRP A 1 128 ? 29.487 -10.527 9.868 1.00 64.88 128 TRP A O 1
ATOM 953 N N . PRO A 1 129 ? 29.060 -8.345 10.157 1.00 62.81 129 PRO A N 1
ATOM 954 C CA . PRO A 1 129 ? 30.041 -8.140 11.235 1.00 62.81 129 PRO A CA 1
ATOM 955 C C . PRO A 1 129 ? 29.778 -8.925 12.534 1.00 62.81 129 PRO A C 1
ATOM 957 O O . PRO A 1 129 ? 30.565 -8.816 13.468 1.00 62.81 129 PRO A O 1
ATOM 960 N N . PHE A 1 130 ? 28.679 -9.679 12.610 1.00 60.53 130 PHE A N 1
ATOM 961 C CA . PHE A 1 130 ? 28.309 -10.517 13.757 1.00 60.53 130 PHE A CA 1
ATOM 962 C C . PHE A 1 130 ? 28.364 -12.023 13.451 1.00 60.53 130 PHE A C 1
ATOM 964 O O . PHE A 1 130 ? 27.905 -12.812 14.273 1.00 60.53 130 PHE A O 1
ATOM 971 N N . ALA A 1 131 ? 28.839 -12.404 12.260 1.00 56.06 131 ALA A N 1
ATOM 972 C CA . ALA A 1 131 ? 29.067 -13.795 11.876 1.00 56.06 131 ALA A CA 1
ATOM 973 C C . ALA A 1 131 ? 30.497 -14.232 12.214 1.00 56.06 131 ALA A C 1
ATOM 975 O O . ALA A 1 131 ? 31.410 -13.382 12.100 1.00 56.06 131 ALA A O 1
#

pLDDT: mean 89.72, std 9.96, range [46.78, 98.06]

Solvent-accessible surface area (backbone atoms only — not comparable to full-atom values): 6988 Å² total; per-residue (Å²): 138,68,82,40,53,60,33,38,51,53,13,51,52,29,43,50,49,22,50,54,50,45,57,50,46,75,76,45,85,83,52,70,45,62,32,26,43,85,66,101,74,57,46,75,78,48,70,45,48,52,58,60,51,53,29,50,49,28,43,51,49,13,48,51,24,42,48,36,34,78,52,81,48,73,62,56,57,51,52,47,52,14,52,52,51,10,52,49,52,36,52,53,40,42,76,74,65,54,31,45,45,68,64,41,51,50,54,23,50,53,45,25,46,55,44,50,49,52,53,52,44,64,71,45,71,76,64,54,97,87,111

Mean predicted aligned error: 5.74 Å